Protein AF-A0AAV8YVE7-F1 (afdb_monomer)

Solvent-accessible surface area (backbone atoms only — not comparable to full-atom values): 4022 Å² total; per-residue (Å²): 116,77,48,77,38,76,92,74,73,43,71,41,26,86,92,45,42,68,58,54,53,50,51,53,51,52,53,50,52,48,52,50,51,54,48,64,70,44,43,62,58,51,52,38,53,78,70,69,70,66,92,51,80,72,58,61,55,52,56,51,54,66,63,72,74,109

Secondary structure (DSSP, 8-state):
--EEEGGGTEEE-TTTHHHHHHHHHHHHHHHHHHHHHHHHHHHHHHTT--S-HHHHHHHHHHHS--

Sequence (66 aa):
MDHHCPWINNCVSFTNYKFFILFLGYALLYCIYVSLTSLPYFISFWRGDLQGMGRFHILFLFFSWQ

Foldseek 3Di:
DCAQDVVVNGGDDPVCVVVVVVVVVVVVVVVVVLCVVCVVVVVCVVVVVDPPPPVVVVSVVVVVVD

Structure (mmCIF, N/CA/C/O backbone):
data_AF-A0AAV8YVE7-F1
#
_entry.id   AF-A0AAV8YVE7-F1
#
loop_
_atom_site.group_PDB
_atom_site.id
_atom_site.type_symbol
_atom_site.label_atom_id
_atom_site.label_alt_id
_atom_site.label_comp_id
_atom_site.label_asym_id
_atom_site.label_entity_id
_atom_site.label_seq_id
_atom_site.pdbx_PDB_ins_code
_atom_site.Cartn_x
_atom_site.Cartn_y
_atom_site.Cartn_z
_atom_site.occupancy
_atom_site.B_iso_or_equiv
_atom_site.auth_seq_id
_atom_site.auth_comp_id
_atom_site.auth_asym_id
_atom_site.auth_atom_id
_atom_site.pdbx_PDB_model_num
ATOM 1 N N . MET A 1 1 ? 18.065 -12.712 -13.561 1.00 79.69 1 MET A N 1
ATOM 2 C CA . MET A 1 1 ? 16.646 -13.028 -13.294 1.00 79.69 1 MET A CA 1
ATOM 3 C C . MET A 1 1 ? 16.580 -13.465 -11.850 1.00 79.69 1 MET A C 1
ATOM 5 O O . MET A 1 1 ? 17.358 -14.334 -11.497 1.00 79.69 1 MET A O 1
ATOM 9 N N . ASP A 1 2 ? 15.805 -12.757 -11.031 1.00 91.44 2 ASP A N 1
ATOM 10 C CA . ASP A 1 2 ? 15.741 -12.977 -9.583 1.00 91.44 2 ASP A CA 1
ATOM 11 C C . ASP A 1 2 ? 14.807 -14.158 -9.286 1.00 91.44 2 ASP A C 1
ATOM 13 O O . ASP A 1 2 ? 15.262 -15.218 -8.871 1.00 91.44 2 ASP A O 1
ATOM 17 N N . HIS A 1 3 ? 13.525 -14.036 -9.642 1.00 95.69 3 HIS A N 1
ATOM 18 C CA . HIS A 1 3 ? 12.560 -15.136 -9.585 1.00 95.69 3 HIS A CA 1
ATOM 19 C C . HIS A 1 3 ? 11.362 -14.889 -10.518 1.00 95.69 3 HIS A C 1
ATOM 21 O O . HIS A 1 3 ? 11.122 -13.763 -10.954 1.00 95.69 3 HIS A O 1
ATOM 27 N N . HIS A 1 4 ? 10.586 -15.933 -10.830 1.00 94.81 4 HIS A N 1
ATOM 28 C CA . HIS A 1 4 ? 9.270 -15.774 -11.457 1.00 94.81 4 HIS A CA 1
ATOM 29 C C . HIS A 1 4 ? 8.210 -15.578 -10.374 1.00 94.81 4 HIS A C 1
ATOM 31 O O . HIS A 1 4 ? 8.055 -16.434 -9.504 1.00 94.81 4 HIS A O 1
ATOM 37 N N . CYS A 1 5 ? 7.505 -14.448 -10.410 1.00 95.62 5 CYS A N 1
ATOM 38 C CA . CYS A 1 5 ? 6.491 -14.115 -9.423 1.00 95.62 5 CYS A CA 1
ATOM 39 C C . CYS A 1 5 ? 5.095 -14.308 -10.039 1.00 95.62 5 CYS A C 1
ATOM 41 O O . CYS A 1 5 ? 4.687 -13.503 -10.885 1.00 95.62 5 CYS A O 1
ATOM 43 N N . PRO A 1 6 ? 4.341 -15.345 -9.620 1.00 96.38 6 PRO A N 1
ATOM 44 C CA . PRO A 1 6 ? 3.017 -15.614 -10.178 1.00 96.38 6 PRO A CA 1
ATOM 45 C C . PRO A 1 6 ? 2.012 -14.502 -9.843 1.00 96.38 6 PRO A C 1
ATOM 47 O O . PRO A 1 6 ? 1.093 -14.254 -10.615 1.00 96.38 6 PRO A O 1
ATOM 50 N N . TRP A 1 7 ? 2.221 -13.775 -8.740 1.00 94.69 7 TRP A N 1
ATOM 51 C CA . TRP A 1 7 ? 1.329 -12.709 -8.265 1.00 94.69 7 TRP A CA 1
ATOM 52 C C . TRP A 1 7 ? 1.278 -11.487 -9.181 1.00 94.69 7 TRP A C 1
ATOM 54 O O . TRP A 1 7 ? 0.255 -10.819 -9.260 1.00 94.69 7 TRP A O 1
ATOM 64 N N . ILE A 1 8 ? 2.375 -11.207 -9.884 1.00 94.75 8 ILE A N 1
ATOM 65 C CA . ILE A 1 8 ? 2.441 -10.151 -10.903 1.00 94.75 8 ILE A CA 1
ATOM 66 C C . ILE A 1 8 ? 2.443 -10.733 -12.321 1.00 94.75 8 ILE A C 1
ATOM 68 O O . ILE A 1 8 ? 2.665 -9.997 -13.280 1.00 94.75 8 ILE A O 1
ATOM 72 N N . ASN A 1 9 ? 2.248 -12.054 -12.443 1.00 95.62 9 ASN A N 1
ATOM 73 C CA . ASN A 1 9 ? 2.317 -12.824 -13.684 1.00 95.62 9 ASN A CA 1
ATOM 74 C C . ASN A 1 9 ? 3.548 -12.470 -14.546 1.00 95.62 9 ASN A C 1
ATOM 76 O O . ASN A 1 9 ? 3.453 -12.301 -15.762 1.00 95.62 9 ASN A O 1
ATOM 80 N N . ASN A 1 10 ? 4.708 -12.266 -13.907 1.00 93.12 10 ASN A N 1
ATOM 81 C CA . ASN A 1 10 ? 5.922 -11.811 -14.584 1.00 93.12 10 ASN A CA 1
ATOM 82 C C . ASN A 1 10 ? 7.196 -12.244 -13.839 1.00 93.12 10 ASN A C 1
ATOM 84 O O . ASN A 1 10 ? 7.202 -12.473 -12.627 1.00 93.12 10 ASN A O 1
ATOM 88 N N . CYS A 1 11 ? 8.308 -12.335 -14.566 1.00 96.31 11 CYS A N 1
ATOM 89 C CA . CYS A 1 11 ? 9.626 -12.552 -13.983 1.00 96.31 11 CYS A CA 1
ATOM 90 C C . CYS A 1 11 ? 10.169 -11.259 -13.378 1.00 96.31 11 CYS A C 1
ATOM 92 O O . CYS A 1 11 ? 10.298 -10.249 -14.070 1.00 96.31 11 CYS A O 1
ATOM 94 N N . VAL A 1 12 ? 10.577 -11.306 -12.113 1.00 96.75 12 VAL A N 1
ATOM 95 C CA . VAL A 1 12 ? 11.342 -10.235 -11.482 1.00 96.75 12 VAL A CA 1
ATOM 96 C C . VAL A 1 12 ? 12.795 -10.345 -11.942 1.00 96.75 12 VAL A C 1
ATOM 98 O O . VAL A 1 12 ? 13.446 -11.389 -11.861 1.00 96.75 12 VAL A O 1
ATOM 101 N N . SER A 1 13 ? 13.319 -9.265 -12.498 1.00 94.81 13 SER A N 1
ATOM 102 C CA . SER A 1 13 ? 14.673 -9.177 -13.030 1.00 94.81 13 SER A CA 1
ATOM 103 C C . SER A 1 13 ? 15.222 -7.770 -12.819 1.00 94.81 13 SER A C 1
ATOM 105 O O . SER A 1 13 ? 14.509 -6.872 -12.380 1.00 94.81 13 SER A O 1
ATOM 107 N N . PHE A 1 14 ? 16.498 -7.554 -13.134 1.00 95.31 14 PHE A N 1
ATOM 108 C CA . PHE A 1 14 ? 17.167 -6.278 -12.878 1.00 95.31 14 PHE A CA 1
ATOM 109 C C . PHE A 1 14 ? 16.420 -5.058 -13.454 1.00 95.31 14 PHE A C 1
ATOM 111 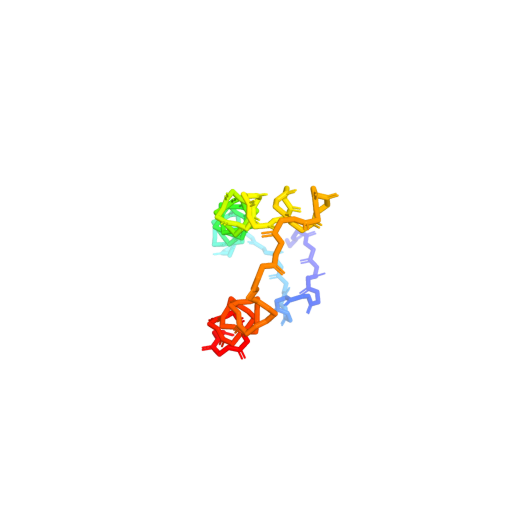O O . PHE A 1 14 ? 16.398 -4.001 -12.832 1.00 95.31 14 PHE A O 1
ATOM 118 N N . THR A 1 15 ? 15.744 -5.210 -14.596 1.00 95.31 15 THR A N 1
ATOM 119 C CA . THR A 1 15 ? 15.003 -4.124 -15.258 1.00 95.31 15 THR A CA 1
ATOM 120 C C . THR A 1 15 ? 13.728 -3.707 -14.524 1.00 95.31 15 THR A C 1
ATOM 122 O O . THR A 1 15 ? 13.310 -2.558 -14.654 1.00 95.31 15 THR A O 1
ATOM 125 N N . ASN A 1 16 ? 13.110 -4.600 -13.743 1.00 95.50 16 ASN A N 1
ATOM 126 C CA . ASN A 1 16 ? 11.858 -4.328 -13.029 1.00 95.50 16 ASN A CA 1
ATOM 127 C C . ASN A 1 16 ? 11.972 -4.417 -11.498 1.00 95.50 16 ASN A C 1
ATOM 129 O O . ASN A 1 16 ? 11.007 -4.114 -10.797 1.00 95.50 16 ASN A O 1
ATOM 133 N N . TYR A 1 17 ? 13.157 -4.742 -10.975 1.00 95.94 17 TYR A N 1
ATOM 134 C CA . TYR A 1 17 ? 13.403 -4.914 -9.544 1.00 95.94 17 TYR A CA 1
ATOM 135 C C . TY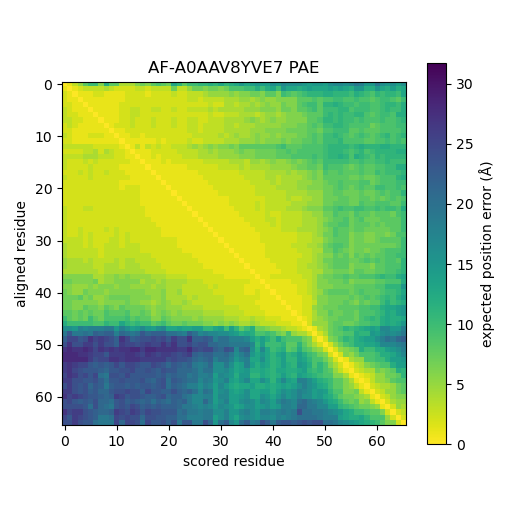R A 1 17 ? 13.022 -3.671 -8.726 1.00 95.94 17 TYR A C 1
ATOM 137 O O . TYR A 1 17 ? 12.353 -3.778 -7.702 1.00 95.94 17 TYR A O 1
ATOM 145 N N . LYS A 1 18 ? 13.355 -2.465 -9.213 1.00 96.56 18 LYS A N 1
ATOM 146 C CA . LYS A 1 18 ? 12.977 -1.205 -8.546 1.00 96.56 18 LYS A CA 1
ATOM 147 C C . LYS A 1 18 ? 11.458 -1.061 -8.405 1.00 96.56 18 LYS A C 1
ATOM 149 O O . LYS A 1 18 ? 10.978 -0.683 -7.340 1.00 96.56 18 LYS A O 1
ATOM 154 N N . PHE A 1 19 ? 10.708 -1.354 -9.466 1.00 96.38 19 PHE A N 1
ATOM 155 C CA . PHE A 1 19 ? 9.247 -1.266 -9.445 1.00 96.38 19 PHE A CA 1
ATOM 156 C C . PHE A 1 19 ? 8.640 -2.319 -8.523 1.00 96.38 19 PHE A C 1
ATOM 158 O O . PHE A 1 19 ? 7.698 -2.013 -7.802 1.00 96.38 19 PHE A O 1
ATOM 165 N N . PHE A 1 20 ? 9.217 -3.521 -8.484 1.00 96.62 20 PHE A N 1
ATOM 166 C CA . PHE A 1 20 ? 8.783 -4.581 -7.579 1.00 96.62 20 PHE A CA 1
ATOM 167 C C . PHE A 1 20 ? 8.956 -4.194 -6.101 1.00 96.62 20 PHE A C 1
ATOM 169 O O . PHE A 1 20 ? 8.031 -4.358 -5.311 1.00 96.62 20 PHE A O 1
ATOM 176 N N . ILE A 1 21 ? 10.090 -3.593 -5.726 1.00 96.88 21 ILE A N 1
ATOM 177 C CA . ILE A 1 21 ? 10.304 -3.108 -4.352 1.00 96.88 21 ILE A CA 1
ATOM 178 C C . ILE A 1 21 ? 9.346 -1.962 -3.997 1.00 96.88 21 ILE A C 1
ATOM 180 O O . ILE A 1 21 ? 8.792 -1.947 -2.899 1.00 96.88 21 ILE A O 1
ATOM 184 N N . LEU A 1 22 ? 9.103 -1.026 -4.922 1.00 97.94 22 LEU A N 1
ATOM 185 C CA . LEU A 1 22 ? 8.110 0.033 -4.713 1.00 97.94 22 LEU A CA 1
ATOM 186 C C . LEU A 1 22 ? 6.700 -0.542 -4.537 1.00 97.94 22 LEU A C 1
ATOM 188 O O . LEU A 1 22 ? 5.988 -0.121 -3.630 1.00 97.94 22 LEU A O 1
ATOM 192 N N . PHE A 1 23 ? 6.320 -1.530 -5.348 1.00 96.12 23 PHE A N 1
ATOM 193 C CA . PHE A 1 23 ? 5.050 -2.243 -5.223 1.00 96.12 23 PHE A CA 1
ATOM 194 C C . PHE A 1 23 ? 4.877 -2.854 -3.824 1.00 96.12 23 PHE A C 1
ATOM 196 O O . PHE A 1 23 ? 3.858 -2.609 -3.181 1.00 96.12 23 PHE A O 1
ATOM 203 N N . LEU A 1 24 ? 5.887 -3.566 -3.312 1.00 97.25 24 LEU A N 1
ATOM 204 C CA . LEU A 1 24 ? 5.846 -4.136 -1.961 1.00 97.25 24 LEU A CA 1
ATOM 205 C C . LEU A 1 24 ? 5.735 -3.054 -0.876 1.00 97.25 24 LEU A C 1
ATOM 207 O O . LEU A 1 24 ? 4.957 -3.201 0.066 1.00 97.25 24 LEU A O 1
ATOM 211 N N . GLY A 1 25 ? 6.478 -1.953 -1.021 1.00 98.00 25 GLY A N 1
ATOM 212 C CA . GLY A 1 25 ? 6.426 -0.824 -0.091 1.00 98.00 25 GLY A CA 1
ATOM 213 C C . GLY A 1 25 ? 5.042 -0.173 -0.033 1.00 98.00 25 GLY A C 1
ATOM 214 O O . GLY A 1 25 ? 4.498 0.021 1.053 1.00 98.00 25 GLY A O 1
ATOM 215 N N . TYR A 1 26 ? 4.436 0.115 -1.187 1.00 96.56 26 TYR A N 1
ATOM 216 C CA . TYR A 1 26 ? 3.089 0.685 -1.243 1.00 96.56 26 TYR A CA 1
ATOM 217 C C . TYR A 1 26 ? 2.020 -0.287 -0.744 1.00 96.56 26 TYR A C 1
ATOM 219 O O . TYR A 1 26 ? 1.123 0.140 -0.021 1.00 96.56 26 TYR A O 1
ATOM 227 N N . ALA A 1 27 ? 2.136 -1.582 -1.052 1.00 95.38 27 ALA A N 1
ATOM 228 C CA . ALA A 1 27 ? 1.228 -2.600 -0.528 1.00 95.38 27 ALA A CA 1
ATOM 229 C C . ALA A 1 27 ? 1.272 -2.658 1.009 1.00 95.38 27 ALA A C 1
ATOM 231 O O . ALA A 1 27 ? 0.227 -2.677 1.656 1.00 95.38 27 ALA A O 1
ATOM 232 N N . LEU A 1 28 ? 2.466 -2.604 1.610 1.00 96.69 28 LEU A N 1
ATOM 233 C CA . LEU A 1 28 ? 2.616 -2.574 3.065 1.00 96.69 28 LEU A CA 1
ATOM 234 C C . LEU A 1 28 ? 2.005 -1.308 3.681 1.00 96.69 28 LEU A C 1
ATOM 236 O O . LEU A 1 28 ? 1.253 -1.400 4.651 1.00 96.69 28 LEU A O 1
ATOM 240 N N . LEU A 1 29 ? 2.303 -0.133 3.118 1.00 96.50 29 LEU A N 1
ATOM 241 C CA . LEU A 1 29 ? 1.742 1.137 3.590 1.00 96.50 29 LEU A CA 1
ATOM 242 C C . LEU A 1 29 ? 0.216 1.147 3.501 1.00 96.50 29 LEU A C 1
ATOM 244 O O . LEU A 1 29 ? -0.450 1.612 4.425 1.00 96.50 29 LEU A O 1
ATOM 248 N N . TYR A 1 30 ? -0.335 0.592 2.423 1.00 92.00 30 TYR A N 1
ATOM 249 C CA . TYR A 1 30 ? -1.770 0.439 2.257 1.00 92.00 30 TYR A CA 1
ATOM 250 C C . TYR A 1 30 ? -2.361 -0.469 3.337 1.00 92.00 30 TYR A C 1
ATOM 252 O O . TYR A 1 30 ? -3.271 -0.047 4.043 1.00 92.00 30 TYR A O 1
ATOM 260 N N . CYS A 1 31 ? -1.793 -1.657 3.562 1.00 92.38 31 CYS A N 1
ATOM 261 C CA . CYS A 1 31 ? -2.233 -2.556 4.632 1.00 92.38 31 CYS A CA 1
ATOM 262 C C . CYS A 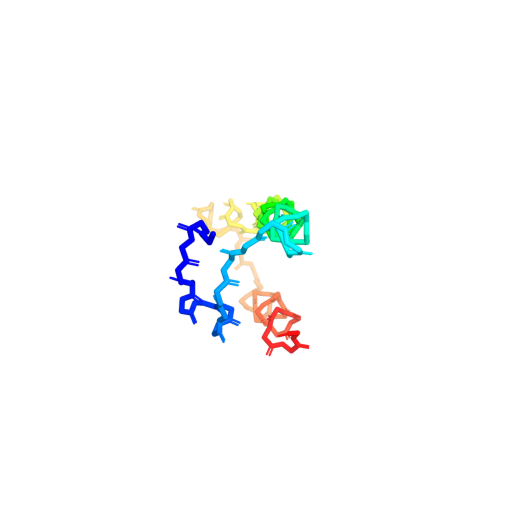1 31 ? -2.196 -1.885 6.014 1.00 92.38 31 CYS A C 1
ATOM 264 O O . CYS A 1 31 ? -3.137 -2.040 6.794 1.00 92.38 31 CYS A O 1
ATOM 266 N N . ILE A 1 32 ? -1.149 -1.109 6.320 1.00 95.38 32 ILE A N 1
ATOM 267 C CA . ILE A 1 32 ? -1.054 -0.339 7.570 1.00 95.38 32 ILE A CA 1
ATOM 268 C C . ILE A 1 32 ? -2.166 0.709 7.641 1.00 95.38 32 ILE A C 1
ATOM 270 O O . ILE A 1 32 ? -2.849 0.803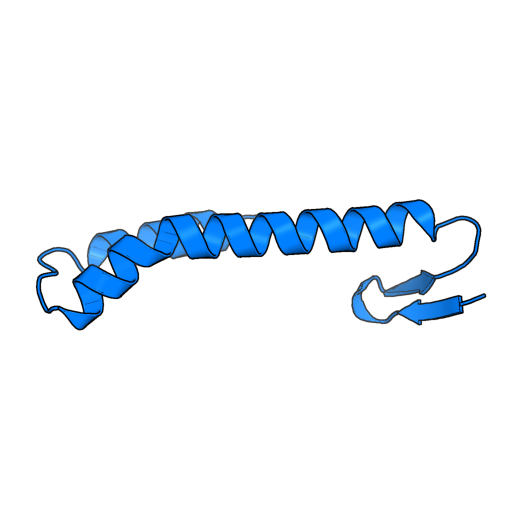 8.659 1.00 95.38 32 ILE A O 1
ATOM 274 N N . TYR A 1 33 ? -2.385 1.469 6.568 1.00 91.25 33 TYR A N 1
ATOM 275 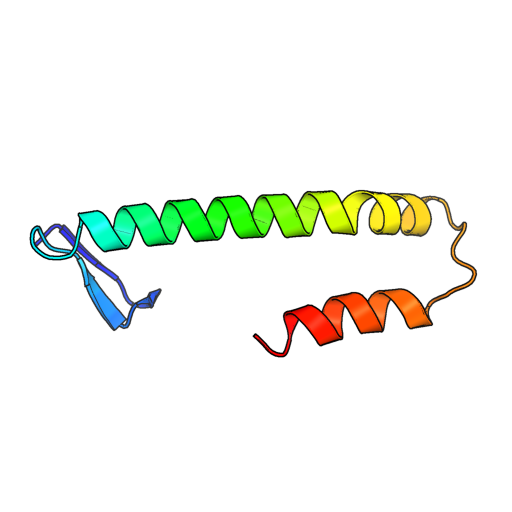C CA . TYR A 1 33 ? -3.445 2.472 6.502 1.00 91.25 33 TYR A CA 1
ATOM 276 C C . TYR A 1 33 ? -4.832 1.854 6.738 1.00 91.25 33 TYR A C 1
ATOM 278 O O . TYR A 1 33 ? -5.588 2.341 7.582 1.00 91.25 33 TYR A O 1
ATOM 286 N N . VAL A 1 34 ? -5.150 0.742 6.068 1.00 87.94 34 VAL A N 1
ATOM 287 C CA . VAL A 1 34 ? -6.409 0.005 6.277 1.00 87.94 34 VAL A CA 1
ATOM 288 C C . VAL A 1 34 ? -6.520 -0.497 7.715 1.00 87.94 34 VAL A C 1
ATOM 290 O O . VAL A 1 34 ? -7.561 -0.344 8.353 1.00 87.94 34 VAL A O 1
ATOM 293 N N . SER A 1 35 ? -5.443 -1.059 8.262 1.00 89.00 35 SER A N 1
ATOM 294 C CA . SER A 1 35 ? -5.430 -1.584 9.630 1.00 89.00 35 SER A CA 1
ATOM 295 C C . SER A 1 35 ? -5.679 -0.479 10.656 1.00 89.00 35 SER A C 1
ATOM 297 O O . SER A 1 35 ? -6.534 -0.631 11.518 1.00 89.00 35 SER A O 1
ATOM 299 N N . LEU A 1 36 ? -4.997 0.664 10.544 1.00 90.75 36 LEU A N 1
ATOM 300 C CA . LEU A 1 36 ? -5.154 1.787 11.473 1.00 90.75 36 LEU A CA 1
ATOM 301 C C . LEU A 1 36 ? -6.538 2.435 11.378 1.00 90.75 36 LEU A C 1
ATOM 303 O O . LEU A 1 36 ? -7.124 2.782 12.401 1.00 90.75 36 LEU A O 1
ATOM 307 N N . T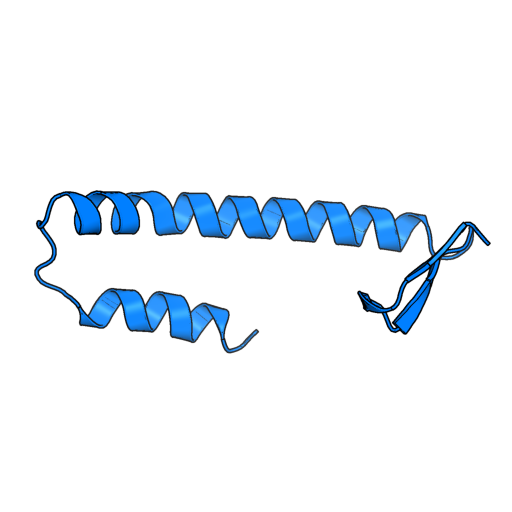HR A 1 37 ? -7.075 2.581 10.165 1.00 87.12 37 THR A N 1
ATOM 308 C CA . THR A 1 37 ? -8.410 3.164 9.961 1.00 87.12 37 THR A CA 1
ATOM 309 C C . THR A 1 37 ? -9.534 2.237 10.425 1.00 87.12 37 THR A C 1
ATOM 311 O O . THR A 1 37 ? -10.553 2.722 10.915 1.00 87.12 37 THR A O 1
ATOM 314 N N . SER A 1 38 ? -9.352 0.915 10.336 1.00 84.62 38 SER A N 1
ATOM 315 C CA . SER A 1 38 ? -10.328 -0.080 10.806 1.00 84.62 38 SER A CA 1
ATOM 316 C C . SER A 1 38 ? -10.191 -0.449 12.288 1.00 84.62 38 SER A C 1
ATOM 318 O O . SER A 1 38 ? -11.180 -0.859 12.897 1.00 84.62 38 SER A O 1
ATOM 320 N N . LEU A 1 39 ? -9.021 -0.251 12.905 1.00 86.62 39 LEU A N 1
ATOM 321 C CA . LEU A 1 39 ? -8.753 -0.569 14.311 1.00 86.62 39 LEU A CA 1
ATOM 322 C C . LEU A 1 39 ? -9.782 -0.000 15.311 1.00 86.62 39 LEU A C 1
ATOM 324 O O . LEU A 1 39 ? -10.246 -0.7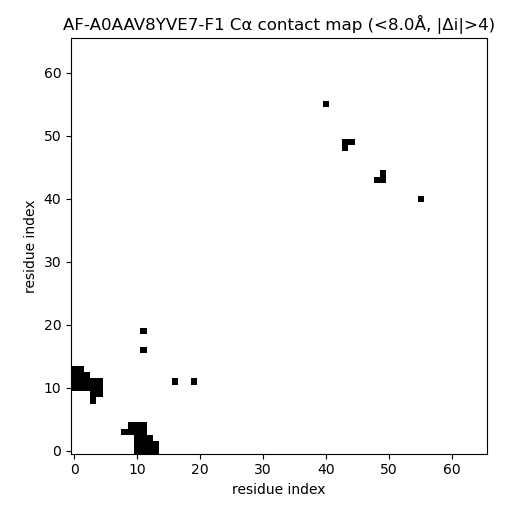74 16.149 1.00 86.62 39 LEU A O 1
ATOM 328 N N . PRO A 1 40 ? -10.195 1.287 15.266 1.00 84.25 40 PRO A N 1
ATOM 329 C CA . PRO A 1 40 ? -11.186 1.799 16.215 1.00 84.25 40 PRO A CA 1
ATOM 330 C C . PRO A 1 40 ? -12.540 1.098 16.065 1.00 84.25 40 PRO 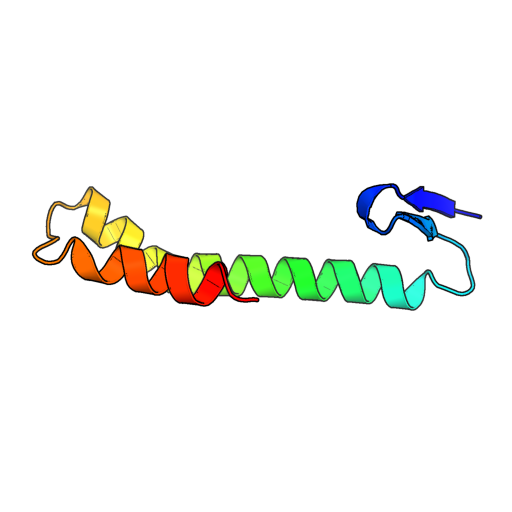A C 1
ATOM 332 O O . PRO A 1 40 ? -13.165 0.752 17.064 1.00 84.25 40 PRO A O 1
ATOM 335 N N . TYR A 1 41 ? -12.961 0.810 14.830 1.00 80.19 41 TYR A N 1
ATOM 336 C CA . TYR A 1 41 ? -14.191 0.063 14.566 1.00 80.19 41 TYR A CA 1
ATOM 337 C C . TYR A 1 41 ? -14.098 -1.379 15.063 1.00 80.19 41 TYR A C 1
ATOM 339 O O . TYR A 1 41 ? -15.060 -1.895 15.630 1.00 80.19 41 TYR A O 1
ATOM 347 N N . PHE A 1 42 ? -12.938 -2.017 14.895 1.00 83.38 42 PHE A N 1
ATOM 348 C CA . PHE A 1 42 ? -12.672 -3.350 15.424 1.00 83.38 42 PHE A CA 1
ATOM 349 C C . PHE A 1 42 ? -12.753 -3.362 16.956 1.00 83.38 42 PHE A C 1
ATOM 351 O O . PHE A 1 42 ? -13.433 -4.206 17.530 1.00 83.38 42 PHE A O 1
ATOM 358 N N . ILE A 1 43 ? -12.149 -2.384 17.634 1.00 87.25 43 ILE A N 1
ATOM 359 C CA . ILE A 1 43 ? -12.223 -2.262 19.098 1.00 87.25 43 ILE A CA 1
ATOM 360 C C . ILE A 1 43 ? -13.671 -2.033 19.560 1.00 87.25 43 ILE A C 1
ATOM 362 O O . ILE A 1 43 ? -14.131 -2.711 20.478 1.00 87.25 43 ILE A O 1
ATOM 366 N N . SER A 1 44 ? -14.414 -1.128 18.913 1.00 83.31 44 SER A N 1
ATOM 367 C CA . SER A 1 44 ? -15.834 -0.893 19.217 1.00 83.31 44 SER A CA 1
ATOM 368 C C . SER A 1 44 ? -16.696 -2.139 18.999 1.00 83.31 44 SER A C 1
ATOM 370 O O . SER A 1 44 ? -17.618 -2.377 19.780 1.00 83.31 44 SER A O 1
ATOM 372 N N . PHE A 1 45 ? -16.374 -2.959 17.989 1.00 80.62 45 PHE A N 1
ATOM 373 C CA . PHE A 1 45 ? -17.020 -4.251 17.752 1.00 80.62 45 PHE A CA 1
ATOM 374 C C . PHE A 1 45 ? -16.842 -5.203 18.929 1.00 80.62 45 PHE A C 1
ATOM 376 O O . PHE A 1 45 ? -17.829 -5.691 19.478 1.00 80.62 45 PHE A O 1
ATOM 383 N N . TRP A 1 46 ? -15.603 -5.405 19.375 1.00 83.38 46 TRP A N 1
ATOM 384 C CA . TRP A 1 46 ? -15.311 -6.295 20.501 1.00 83.38 46 TRP A CA 1
ATOM 385 C C . TRP A 1 46 ? -15.828 -5.773 21.843 1.00 83.38 46 TRP A C 1
ATOM 387 O O . TRP A 1 46 ? -16.129 -6.566 22.731 1.00 83.38 46 TRP A O 1
ATOM 397 N N . ARG A 1 47 ? -15.978 -4.452 21.995 1.00 85.88 47 ARG A N 1
ATOM 398 C CA . ARG A 1 47 ? -16.553 -3.834 23.199 1.00 85.88 47 ARG A CA 1
ATOM 399 C C . ARG A 1 47 ? -18.084 -3.947 23.271 1.00 85.88 47 ARG A C 1
ATOM 401 O O . ARG A 1 47 ? -18.652 -3.629 24.310 1.00 85.88 47 ARG A O 1
ATOM 408 N N . GLY A 1 48 ? -18.749 -4.392 22.201 1.00 73.75 48 GLY A N 1
ATOM 409 C CA . GLY A 1 48 ? -20.209 -4.526 22.150 1.00 73.75 48 GLY A CA 1
ATOM 410 C C . GLY A 1 48 ? -20.964 -3.195 22.042 1.00 73.75 48 GLY A C 1
ATOM 411 O O . GLY A 1 48 ? -22.167 -3.159 22.272 1.00 73.75 48 GLY A O 1
ATOM 412 N N . ASP A 1 49 ? -20.281 -2.107 21.676 1.00 69.75 49 ASP A N 1
ATOM 413 C CA . ASP A 1 49 ? -20.832 -0.739 21.616 1.00 69.75 49 ASP A CA 1
ATOM 414 C C . ASP A 1 49 ? -21.407 -0.384 20.227 1.00 69.75 49 ASP A C 1
ATOM 416 O O . ASP A 1 49 ? -21.569 0.774 19.841 1.00 69.75 49 ASP A O 1
ATOM 420 N N . LEU A 1 50 ? -21.673 -1.394 19.398 1.00 65.75 50 LEU A N 1
ATOM 421 C CA . LEU A 1 50 ? -22.071 -1.174 18.014 1.00 65.75 50 LEU A CA 1
ATOM 422 C C . LEU A 1 50 ? -23.579 -1.037 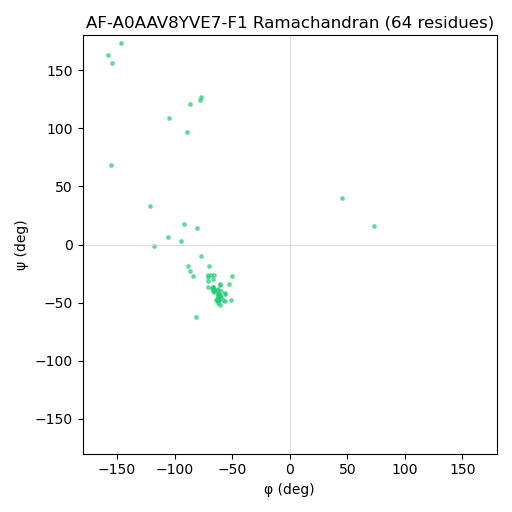17.845 1.00 65.75 50 LEU A C 1
ATOM 424 O O . LEU A 1 50 ? -24.288 -2.011 17.613 1.00 65.75 50 LEU A O 1
ATOM 428 N N . GLN A 1 51 ? -24.043 0.209 17.795 1.00 60.31 51 GLN A N 1
ATOM 429 C CA . GLN A 1 51 ? -25.389 0.564 17.323 1.00 60.31 51 GLN A CA 1
ATOM 430 C C . GLN A 1 51 ? -25.519 0.622 15.782 1.00 60.31 51 GLN A C 1
ATOM 432 O O . GLN A 1 51 ? -26.483 1.176 15.262 1.00 60.31 51 GLN A O 1
ATOM 437 N N . GLY A 1 52 ? -24.567 0.090 15.001 1.00 60.12 52 GLY A N 1
ATOM 438 C CA . GLY A 1 52 ? -24.517 0.375 13.560 1.00 60.12 52 GLY A CA 1
ATOM 439 C C . GLY A 1 52 ? -23.829 -0.672 12.695 1.00 60.12 52 GLY A C 1
ATOM 440 O O . GLY A 1 52 ? -22.806 -0.381 12.078 1.00 60.12 52 GLY A O 1
ATOM 441 N N . MET A 1 53 ? -24.435 -1.856 12.573 1.00 57.50 53 MET A N 1
ATOM 442 C CA . MET A 1 53 ? -24.044 -2.915 11.625 1.00 57.50 53 MET A CA 1
ATOM 443 C C . MET A 1 53 ? -23.882 -2.398 10.173 1.00 57.50 53 MET A C 1
ATOM 445 O O . MET A 1 53 ? -23.052 -2.900 9.420 1.00 57.50 53 MET A O 1
ATOM 449 N N . GLY A 1 54 ? -24.593 -1.325 9.797 1.00 59.38 54 GLY A N 1
ATOM 450 C CA . GLY A 1 54 ? -24.530 -0.719 8.460 1.00 59.38 54 GLY A CA 1
ATOM 451 C C . GLY A 1 54 ? -23.228 0.018 8.102 1.00 59.38 54 GLY A C 1
ATOM 452 O O . GLY A 1 54 ? -22.968 0.219 6.920 1.00 59.38 54 GLY A O 1
ATOM 453 N N . ARG A 1 55 ? -22.377 0.405 9.069 1.00 57.19 55 ARG A N 1
ATOM 454 C CA . ARG A 1 55 ? -21.137 1.162 8.771 1.00 57.19 55 ARG A CA 1
ATOM 455 C C . ARG A 1 55 ? -19.956 0.275 8.366 1.00 57.19 55 ARG A C 1
ATOM 457 O O . ARG A 1 55 ? -19.119 0.713 7.583 1.00 57.19 55 ARG A O 1
ATOM 464 N N . PHE A 1 56 ? -19.916 -0.978 8.822 1.00 60.00 56 PHE A N 1
ATOM 465 C CA . PHE A 1 56 ? -18.876 -1.935 8.418 1.00 60.00 56 PHE A CA 1
ATOM 466 C C . PHE A 1 56 ? -18.983 -2.310 6.941 1.00 60.00 56 PHE A C 1
ATOM 468 O O . PHE A 1 56 ? -17.967 -2.421 6.260 1.00 60.00 56 PHE A O 1
ATOM 475 N N . HIS A 1 57 ? -20.209 -2.419 6.420 1.00 58.06 57 HIS A N 1
ATOM 476 C CA . HIS A 1 57 ? -20.450 -2.665 4.998 1.00 58.06 57 HIS A CA 1
ATOM 477 C C . HIS A 1 57 ? -19.876 -1.560 4.100 1.00 58.06 57 HIS A C 1
ATOM 479 O O . HIS A 1 57 ? -19.393 -1.867 3.019 1.00 58.06 57 HIS A O 1
ATOM 485 N N . ILE A 1 58 ? -19.869 -0.296 4.540 1.00 58.69 58 ILE A N 1
ATOM 486 C CA . ILE A 1 58 ? -19.326 0.826 3.752 1.00 58.69 58 ILE A CA 1
ATOM 487 C C . ILE A 1 58 ? -17.795 0.756 3.666 1.00 58.69 58 ILE A C 1
ATOM 489 O O . ILE A 1 58 ? -17.240 1.039 2.608 1.00 58.69 58 ILE A O 1
ATOM 493 N N . LEU A 1 59 ? -17.117 0.325 4.738 1.00 58.97 59 LEU A N 1
ATOM 494 C CA . LEU A 1 59 ? -15.672 0.074 4.702 1.00 58.97 59 LEU A CA 1
ATOM 495 C C . LEU A 1 59 ? -15.356 -1.035 3.690 1.00 58.97 59 LEU A C 1
ATOM 497 O O . LEU A 1 59 ? -14.539 -0.826 2.803 1.00 58.97 59 LEU A O 1
ATOM 501 N N . PHE A 1 60 ? -16.069 -2.164 3.732 1.00 56.19 60 PHE A N 1
ATOM 502 C CA . PHE A 1 60 ? -15.887 -3.218 2.730 1.00 56.19 60 PHE A CA 1
ATOM 503 C C . PHE A 1 60 ? -16.240 -2.761 1.308 1.00 56.19 60 PHE A C 1
ATOM 505 O O . PHE A 1 60 ? -15.516 -3.119 0.386 1.00 56.19 60 PHE A O 1
ATOM 512 N N . LEU A 1 61 ? -17.282 -1.945 1.109 1.00 55.72 61 LEU A N 1
ATOM 513 C CA . LEU A 1 61 ? -17.688 -1.430 -0.208 1.00 55.72 61 LEU A CA 1
ATOM 514 C C . LEU A 1 61 ? -16.664 -0.465 -0.823 1.00 55.72 61 LEU A C 1
ATOM 516 O O . LEU A 1 61 ? -16.440 -0.524 -2.026 1.00 55.72 61 LEU A O 1
ATOM 520 N N . PHE A 1 62 ? -16.003 0.376 -0.023 1.00 51.91 62 PHE A N 1
ATOM 521 C CA . PHE A 1 62 ? -14.916 1.231 -0.518 1.00 51.91 62 PHE A CA 1
ATOM 522 C C . PHE A 1 62 ? -13.640 0.439 -0.852 1.00 51.91 62 PHE A C 1
ATOM 524 O O . PHE A 1 62 ? -12.891 0.847 -1.733 1.00 51.91 62 PHE A O 1
ATOM 531 N N . PHE A 1 63 ? -13.404 -0.701 -0.190 1.00 52.81 63 PHE A N 1
ATOM 532 C CA . PHE A 1 63 ? -12.248 -1.574 -0.442 1.00 52.81 63 PHE A CA 1
ATOM 533 C C . PHE A 1 63 ? -12.477 -2.641 -1.525 1.00 52.81 63 PHE A C 1
ATOM 535 O O . PHE A 1 63 ? -11.509 -3.181 -2.046 1.00 52.81 63 PHE A O 1
ATOM 542 N N . SER A 1 64 ? -13.727 -2.954 -1.878 1.00 46.31 64 SER A N 1
ATOM 543 C CA . SER A 1 64 ? -14.071 -3.953 -2.910 1.00 46.31 64 SER A CA 1
ATOM 544 C C . SER A 1 64 ? -14.307 -3.358 -4.306 1.00 46.31 64 SER A C 1
ATOM 546 O O . SER A 1 64 ? -14.618 -4.096 -5.238 1.00 46.31 64 SER A O 1
ATOM 548 N N . TRP A 1 65 ? -14.126 -2.042 -4.460 1.00 40.94 65 TRP A N 1
ATOM 549 C CA . TRP A 1 65 ? -14.233 -1.295 -5.723 1.00 40.94 65 TRP A CA 1
ATOM 550 C C . TRP A 1 65 ? -12.926 -0.551 -6.075 1.00 40.94 65 TRP A C 1
ATOM 552 O O . TRP A 1 65 ? -12.951 0.540 -6.643 1.00 40.94 65 TRP A O 1
ATOM 562 N N . GLN A 1 66 ? -11.779 -1.136 -5.713 1.00 43.09 66 GLN A N 1
ATOM 563 C CA . GLN A 1 66 ? -10.428 -0.730 -6.124 1.00 43.09 66 GLN A CA 1
ATOM 564 C C . GLN A 1 66 ? -9.630 -1.956 -6.580 1.00 43.09 66 GLN A C 1
ATOM 566 O O . GLN A 1 66 ? -10.072 -3.087 -6.279 1.00 43.09 66 GLN A O 1
#

InterPro domains:
  IPR001594 Palmitoyltransferase, DHHC domain [PF01529] (1-49)
  IPR039859 Palmitoyltransferase PFA4/ZDHHC16/ZDHHC20/ERF2-like [PTHR22883] (1-62)

pLDDT: mean 82.04, std 16.98, range [40.94, 98.0]

Radius of gyration: 17.68 Å; Cα contacts (8 Å, |Δi|>4): 24; chains: 1; bounding box: 43×19×38 Å

Mean predicted aligned error: 8.14 Å

Organism: NCBI:txid1265417